Protein AF-A0A7W6TES2-F1 (afdb_monomer_lite)

Radius of gyration: 16.76 Å; chains: 1; bounding box: 42×28×42 Å

Sequence (102 aa):
MPHTSHDLQAIFDHGWRDAEDGKGLSANPYLRDESNYRLSAWVEGYREFADGMSAAYRDQLVDEGKQAGTLLLDNRACPYILDQSSLRYDAWLSGYQSPGAQ

Structure (mmCIF, N/CA/C/O backbone):
data_AF-A0A7W6TES2-F1
#
_entry.id   AF-A0A7W6TES2-F1
#
loop_
_atom_site.group_PDB
_atom_site.id
_atom_site.type_symbol
_atom_site.label_atom_id
_atom_site.label_alt_id
_atom_site.label_comp_id
_atom_site.label_asym_id
_atom_site.label_entity_id
_atom_site.label_seq_id
_atom_site.pdbx_PDB_ins_code
_atom_site.Cartn_x
_atom_site.Cartn_y
_atom_site.Cartn_z
_atom_site.occupancy
_atom_site.B_iso_or_equiv
_atom_site.auth_seq_id
_atom_site.auth_comp_id
_atom_site.auth_asym_id
_atom_site.auth_atom_id
_atom_site.pdbx_PDB_model_num
ATOM 1 N N . MET A 1 1 ? 25.176 -4.434 -23.324 1.00 46.06 1 MET A N 1
ATOM 2 C CA . MET A 1 1 ? 24.388 -3.567 -24.228 1.00 46.06 1 MET A CA 1
ATOM 3 C C . MET A 1 1 ? 23.971 -2.336 -23.433 1.00 46.06 1 MET A C 1
ATOM 5 O O . MET A 1 1 ? 23.628 -2.522 -22.273 1.00 46.06 1 MET A O 1
ATOM 9 N N . PRO A 1 2 ? 24.071 -1.108 -23.964 1.00 49.31 2 PRO A N 1
ATOM 10 C CA . PRO A 1 2 ? 23.668 0.082 -23.221 1.00 49.31 2 PRO A CA 1
ATOM 11 C C . PRO A 1 2 ? 22.137 0.122 -23.127 1.00 49.31 2 PRO A C 1
ATOM 13 O O . PRO A 1 2 ? 21.458 0.188 -24.149 1.00 49.31 2 PRO A O 1
ATOM 16 N N . HIS A 1 3 ? 21.593 0.045 -21.913 1.00 53.47 3 HIS A N 1
ATOM 17 C CA . HIS A 1 3 ? 20.177 0.307 -21.673 1.00 53.47 3 HIS A CA 1
ATOM 18 C C . HIS A 1 3 ? 19.942 1.807 -21.876 1.00 53.47 3 HIS A C 1
ATOM 20 O O . HIS A 1 3 ? 20.479 2.634 -21.143 1.00 53.47 3 HIS A O 1
ATOM 26 N N . THR A 1 4 ? 19.213 2.174 -22.926 1.00 59.47 4 THR A N 1
ATOM 27 C CA . THR A 1 4 ? 18.841 3.565 -23.206 1.00 59.47 4 THR A CA 1
ATOM 28 C C . THR A 1 4 ? 17.903 4.074 -22.115 1.00 59.47 4 THR A C 1
ATOM 30 O O . THR A 1 4 ? 16.945 3.379 -21.790 1.00 59.47 4 THR A O 1
ATOM 33 N N . SER A 1 5 ? 18.120 5.285 -21.587 1.00 59.72 5 SER A N 1
ATOM 34 C CA . SER A 1 5 ? 17.326 5.888 -20.494 1.00 59.72 5 SER A CA 1
ATOM 35 C C . SER A 1 5 ? 15.804 5.860 -20.710 1.00 59.72 5 SER A C 1
ATOM 37 O O . SER A 1 5 ? 15.045 5.864 -19.748 1.00 59.72 5 SER A O 1
ATOM 39 N N . HIS A 1 6 ? 15.355 5.771 -21.963 1.00 61.50 6 HIS A N 1
ATOM 40 C CA . HIS A 1 6 ? 13.947 5.631 -22.337 1.00 61.50 6 HIS A CA 1
ATOM 41 C C . HIS A 1 6 ? 13.312 4.291 -21.895 1.00 61.50 6 HIS A C 1
ATOM 43 O O . HIS A 1 6 ? 12.121 4.248 -21.615 1.00 61.50 6 HIS A O 1
ATOM 49 N N . ASP A 1 7 ? 14.100 3.210 -21.796 1.00 82.12 7 ASP A N 1
ATOM 50 C CA . ASP A 1 7 ? 13.652 1.885 -21.317 1.00 82.12 7 ASP A CA 1
ATOM 51 C C . ASP A 1 7 ? 13.400 1.918 -19.800 1.00 82.12 7 ASP A C 1
ATOM 53 O O . ASP A 1 7 ? 12.419 1.372 -19.309 1.00 82.12 7 ASP A O 1
ATOM 57 N N . LEU A 1 8 ? 14.242 2.636 -19.047 1.00 85.38 8 LEU A N 1
ATOM 58 C CA . LEU A 1 8 ? 14.112 2.738 -17.590 1.00 85.38 8 LEU A CA 1
ATOM 59 C C . LEU A 1 8 ? 12.927 3.612 -17.162 1.00 85.38 8 LEU A C 1
ATOM 61 O O . LEU A 1 8 ? 12.261 3.265 -16.194 1.00 85.38 8 LEU A O 1
ATOM 65 N N . GLN A 1 9 ? 12.615 4.682 -17.901 1.00 85.06 9 GLN A N 1
ATOM 66 C CA . GLN A 1 9 ? 11.431 5.502 -17.614 1.00 85.06 9 GLN A CA 1
ATOM 67 C C . GLN A 1 9 ? 10.129 4.709 -17.799 1.00 85.06 9 GLN A C 1
ATOM 69 O O . GLN A 1 9 ? 9.249 4.762 -16.950 1.00 85.06 9 GLN A O 1
ATOM 74 N N . ALA A 1 10 ? 10.014 3.907 -18.861 1.00 90.06 10 ALA A N 1
ATOM 75 C C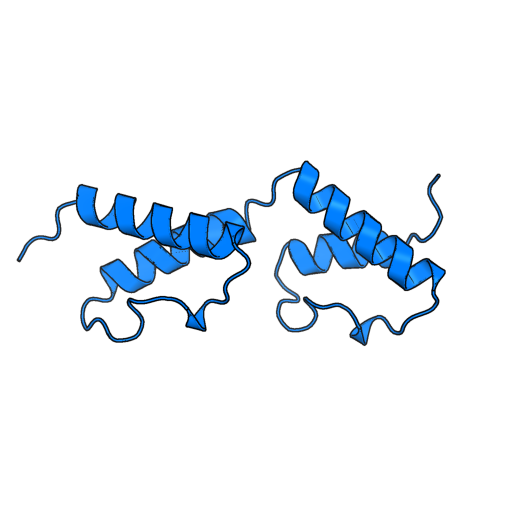A . ALA A 1 10 ? 8.830 3.068 -19.059 1.00 90.06 10 ALA A CA 1
ATOM 76 C C . ALA A 1 10 ? 8.671 2.012 -17.947 1.00 90.06 10 ALA A C 1
ATOM 78 O O . ALA A 1 10 ? 7.558 1.665 -17.552 1.00 90.06 10 ALA A O 1
ATOM 79 N N . ILE A 1 11 ? 9.792 1.501 -17.433 1.00 92.25 11 ILE A N 1
ATOM 80 C CA . ILE A 1 11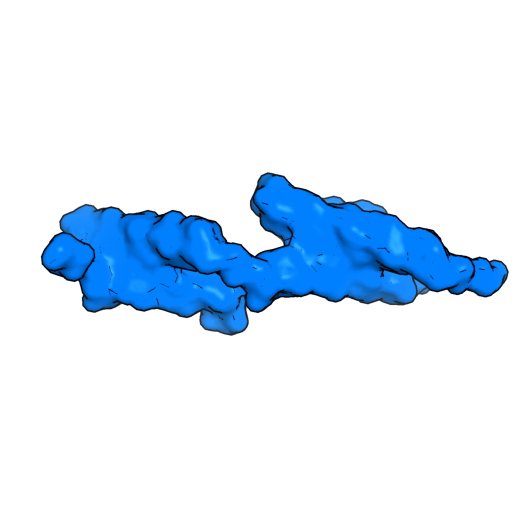 ? 9.825 0.542 -16.327 1.00 92.25 11 ILE A CA 1
ATOM 81 C C . ILE A 1 11 ? 9.436 1.206 -15.000 1.00 92.25 11 ILE A C 1
ATOM 83 O O . ILE A 1 11 ? 8.710 0.603 -14.210 1.00 92.25 11 ILE A O 1
ATOM 87 N N . PHE A 1 12 ? 9.868 2.446 -14.785 1.00 90.25 12 PHE A N 1
ATOM 88 C CA . PHE A 1 12 ? 9.437 3.279 -13.670 1.00 90.25 12 PHE A CA 1
ATOM 89 C C . PHE A 1 12 ? 7.921 3.505 -13.693 1.00 90.25 12 PHE A C 1
ATOM 91 O O . PHE A 1 12 ? 7.237 3.169 -12.728 1.00 90.25 12 PHE A O 1
ATOM 98 N N . ASP A 1 13 ? 7.380 3.968 -14.824 1.00 87.62 13 ASP A N 1
ATOM 99 C CA . ASP A 1 13 ? 5.944 4.229 -14.983 1.00 87.62 13 ASP A CA 1
ATOM 100 C C . ASP A 1 13 ? 5.109 2.952 -14.773 1.00 87.62 13 ASP A C 1
ATOM 102 O O . ASP A 1 13 ? 3.979 3.002 -14.287 1.00 87.62 13 ASP A O 1
ATOM 106 N N . HIS A 1 14 ? 5.660 1.786 -15.126 1.00 92.25 14 HIS A N 1
ATOM 107 C CA . HIS A 1 14 ? 5.033 0.495 -14.855 1.00 92.25 14 HIS A CA 1
ATOM 108 C C . HIS A 1 14 ? 4.957 0.206 -13.352 1.00 92.25 14 HIS A C 1
ATOM 110 O O . HIS A 1 14 ? 3.897 -0.182 -12.870 1.00 92.25 14 HIS A O 1
ATOM 116 N N . GLY A 1 15 ? 6.042 0.438 -12.609 1.00 90.50 15 GLY A N 1
ATOM 117 C CA . GLY A 1 15 ? 6.044 0.289 -11.153 1.00 90.50 15 GLY A CA 1
ATOM 118 C C . GLY A 1 15 ? 5.050 1.218 -10.474 1.00 90.50 15 GLY A C 1
ATOM 119 O O . GLY A 1 15 ? 4.304 0.786 -9.598 1.00 90.50 15 GLY A O 1
ATOM 120 N N . TRP A 1 16 ? 4.982 2.464 -10.941 1.00 87.56 16 TRP A N 1
ATOM 121 C CA . TRP A 1 16 ? 4.021 3.456 -10.469 1.00 87.56 16 TRP A CA 1
ATOM 122 C C . TRP A 1 16 ? 2.571 2.991 -10.670 1.00 87.56 16 TRP A C 1
ATOM 124 O O . TRP A 1 16 ? 1.787 2.995 -9.725 1.00 87.56 16 TRP A O 1
ATOM 134 N N . ARG A 1 17 ? 2.224 2.499 -11.869 1.00 87.00 17 ARG A N 1
ATOM 135 C CA . ARG A 1 17 ? 0.876 1.970 -12.165 1.00 87.00 17 ARG A CA 1
ATOM 136 C C . ARG A 1 17 ? 0.553 0.703 -11.386 1.00 87.00 17 ARG A C 1
ATOM 138 O O . ARG A 1 17 ? -0.575 0.521 -10.957 1.00 87.00 17 ARG A O 1
ATOM 145 N N . ASP A 1 18 ? 1.529 -0.175 -11.186 1.00 88.88 18 ASP A N 1
ATOM 146 C CA . ASP A 1 18 ? 1.322 -1.383 -10.390 1.00 88.88 18 ASP A CA 1
ATOM 147 C C . ASP A 1 18 ? 1.044 -1.043 -8.920 1.00 88.88 18 ASP A C 1
ATOM 149 O O . ASP A 1 18 ? 0.217 -1.699 -8.286 1.00 88.88 18 ASP A O 1
ATOM 153 N N . ALA A 1 19 ? 1.693 -0.005 -8.387 1.00 81.00 19 ALA A N 1
ATOM 154 C CA . ALA A 1 19 ? 1.382 0.529 -7.067 1.00 81.00 19 ALA A CA 1
ATOM 155 C C . ALA A 1 19 ? -0.005 1.197 -7.022 1.00 81.00 19 ALA A C 1
ATOM 157 O O . ALA A 1 19 ? -0.727 1.002 -6.042 1.00 81.00 19 ALA A O 1
ATOM 158 N N . GLU A 1 20 ? -0.391 1.927 -8.075 1.00 80.50 20 GLU A N 1
ATOM 159 C CA . GLU A 1 20 ? -1.732 2.511 -8.249 1.00 80.50 20 GLU A CA 1
ATOM 160 C C . GLU A 1 20 ? -2.832 1.441 -8.281 1.00 80.50 20 GLU A C 1
ATOM 162 O O . GLU A 1 20 ? -3.835 1.560 -7.578 1.00 80.50 20 GLU A O 1
ATOM 167 N N . ASP A 1 21 ? -2.595 0.337 -8.990 1.00 79.31 21 ASP A N 1
ATOM 168 C CA . ASP A 1 21 ? -3.467 -0.841 -9.049 1.00 79.31 21 ASP A CA 1
ATOM 169 C C . ASP A 1 21 ? -3.483 -1.654 -7.732 1.00 79.31 21 ASP A C 1
ATOM 171 O O . ASP A 1 21 ? -4.160 -2.683 -7.635 1.00 79.31 21 ASP A O 1
ATOM 175 N N . GLY A 1 22 ? -2.712 -1.246 -6.717 1.00 70.12 22 GLY A N 1
ATOM 176 C CA . GLY A 1 22 ? -2.628 -1.917 -5.419 1.00 70.12 22 GLY A CA 1
ATOM 177 C C . GLY A 1 22 ? -1.868 -3.248 -5.437 1.00 70.12 22 GLY A C 1
ATOM 178 O O . GLY A 1 22 ? -2.010 -4.053 -4.511 1.00 70.12 22 GLY A O 1
ATOM 179 N N . LYS A 1 23 ? -1.061 -3.517 -6.471 1.00 80.75 23 LYS A N 1
ATOM 180 C CA . LYS A 1 23 ? -0.204 -4.711 -6.521 1.00 80.75 23 LYS A CA 1
ATOM 181 C C . LYS A 1 23 ? 0.907 -4.592 -5.479 1.00 80.75 23 LYS A C 1
ATOM 183 O O . LYS A 1 23 ? 1.276 -3.501 -5.073 1.00 80.75 23 LYS A O 1
ATOM 188 N N . GLY A 1 24 ? 1.442 -5.727 -5.029 1.00 75.81 24 GLY A N 1
ATOM 189 C CA . GLY A 1 24 ? 2.584 -5.762 -4.108 1.00 75.81 24 GLY A CA 1
ATOM 190 C C . GLY A 1 24 ? 3.930 -5.761 -4.838 1.00 75.81 24 GLY A C 1
ATOM 191 O O . GLY A 1 24 ? 4.003 -6.118 -6.011 1.00 75.81 24 GLY A O 1
ATOM 192 N N . LEU A 1 25 ? 5.029 -5.490 -4.122 1.00 80.62 25 LEU A N 1
ATOM 193 C CA . LEU A 1 25 ? 6.402 -5.583 -4.662 1.00 80.62 25 LEU A CA 1
ATOM 194 C C . LEU A 1 25 ? 6.734 -6.961 -5.276 1.00 80.62 25 LEU A C 1
ATOM 196 O O . LEU A 1 25 ? 7.598 -7.058 -6.143 1.00 80.62 25 LEU A O 1
ATOM 200 N N . SER A 1 26 ? 6.054 -8.031 -4.850 1.00 84.69 26 SER A N 1
ATOM 201 C CA . SER A 1 26 ? 6.193 -9.381 -5.417 1.00 84.69 26 SER A CA 1
ATOM 202 C C . SER A 1 26 ? 5.642 -9.516 -6.840 1.00 84.69 26 S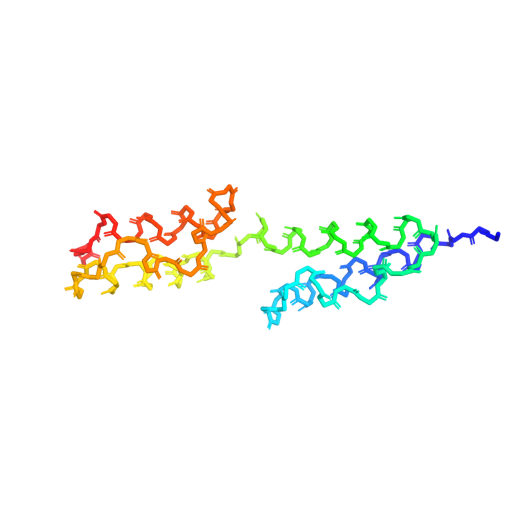ER A C 1
ATOM 204 O O . SER A 1 26 ? 5.988 -10.472 -7.531 1.00 84.69 26 SER A O 1
ATOM 206 N N . ALA A 1 27 ? 4.801 -8.576 -7.281 1.00 86.50 27 ALA A N 1
ATOM 207 C CA . ALA A 1 27 ? 4.289 -8.508 -8.645 1.00 86.50 27 ALA A CA 1
ATOM 208 C C . ALA A 1 27 ? 5.304 -7.911 -9.628 1.00 86.50 27 ALA A C 1
ATOM 210 O O . ALA A 1 27 ? 5.056 -7.939 -10.831 1.00 86.50 27 ALA A O 1
ATOM 211 N N . ASN A 1 28 ? 6.443 -7.409 -9.134 1.00 87.62 28 ASN A N 1
ATOM 212 C CA . ASN A 1 28 ? 7.497 -6.856 -9.969 1.00 87.62 28 ASN A CA 1
ATOM 213 C C . ASN A 1 28 ? 7.973 -7.911 -10.993 1.00 87.62 28 ASN A C 1
ATOM 215 O O . ASN A 1 28 ? 8.568 -8.928 -10.613 1.00 87.62 28 ASN A O 1
ATOM 219 N N . PRO A 1 29 ? 7.761 -7.686 -12.301 1.00 88.00 29 PRO A N 1
ATOM 220 C CA . PRO A 1 29 ? 8.117 -8.663 -13.326 1.00 88.00 29 PRO A CA 1
ATOM 221 C C . PRO A 1 29 ? 9.637 -8.785 -13.522 1.00 88.00 29 PRO A C 1
ATOM 223 O O . PRO A 1 29 ? 10.106 -9.741 -14.139 1.00 88.00 29 PRO A O 1
ATOM 226 N N . TYR A 1 30 ? 10.415 -7.853 -12.969 1.00 88.00 30 TYR A N 1
ATOM 227 C CA . TYR A 1 30 ? 11.869 -7.774 -13.091 1.00 88.00 30 TYR A CA 1
ATOM 228 C C . TYR A 1 30 ? 12.614 -8.419 -11.910 1.00 88.00 30 TYR A C 1
ATOM 230 O O . TYR A 1 30 ? 13.835 -8.334 -11.850 1.00 88.00 30 TYR A O 1
ATOM 238 N N . LEU A 1 31 ? 11.926 -9.115 -10.990 1.00 83.94 31 LEU A N 1
ATOM 239 C CA . LEU A 1 31 ? 12.550 -9.789 -9.830 1.00 83.94 31 LEU A CA 1
ATOM 240 C C . LEU A 1 31 ? 13.617 -10.829 -10.193 1.00 83.94 31 LEU A C 1
ATOM 242 O O . LEU A 1 31 ? 14.466 -11.154 -9.368 1.00 83.94 31 LEU A O 1
ATOM 246 N N . ARG A 1 32 ? 13.537 -11.394 -11.400 1.00 81.75 32 ARG A N 1
ATOM 247 C CA . ARG A 1 32 ? 14.478 -12.401 -11.911 1.00 81.75 32 ARG A CA 1
ATOM 248 C C . ARG A 1 32 ? 15.399 -11.856 -12.998 1.00 81.75 32 ARG A C 1
ATOM 250 O O . ARG A 1 32 ? 16.122 -12.639 -13.607 1.00 81.75 32 ARG A O 1
ATOM 257 N N . ASP A 1 33 ? 15.327 -10.559 -13.283 1.00 79.31 33 ASP A N 1
ATOM 258 C CA . ASP A 1 33 ? 16.208 -9.941 -14.264 1.00 79.31 33 ASP A CA 1
ATOM 259 C C . ASP A 1 33 ? 17.617 -9.853 -13.655 1.00 79.31 33 ASP A C 1
ATOM 261 O O . ASP A 1 33 ? 17.792 -9.377 -12.534 1.00 79.31 33 ASP A O 1
ATOM 265 N N . GLU A 1 34 ? 18.631 -10.341 -14.373 1.00 67.81 34 GLU A N 1
ATOM 266 C CA . GLU A 1 34 ? 20.032 -10.266 -13.927 1.00 67.81 34 GLU A CA 1
ATOM 267 C C . GLU A 1 34 ? 20.530 -8.808 -13.905 1.00 67.81 34 GLU A C 1
ATOM 269 O O . GLU A 1 34 ? 21.531 -8.481 -13.262 1.00 67.81 34 GLU A O 1
ATOM 274 N N . SER A 1 35 ? 19.818 -7.913 -14.601 1.00 69.62 35 SER A N 1
ATOM 275 C CA . SER A 1 35 ? 20.091 -6.482 -14.631 1.00 69.62 35 SER A CA 1
ATOM 276 C C . SER A 1 35 ? 19.377 -5.748 -13.492 1.00 69.62 35 SER A C 1
ATOM 278 O O . SER A 1 35 ? 18.197 -5.399 -13.580 1.00 69.62 35 SER A O 1
ATOM 280 N N . ASN A 1 36 ? 20.138 -5.414 -12.445 1.00 77.94 36 ASN A N 1
ATOM 281 C CA . ASN A 1 36 ? 19.645 -4.662 -11.283 1.00 77.94 36 ASN A CA 1
ATOM 282 C C . ASN A 1 36 ? 19.011 -3.305 -11.641 1.00 77.94 36 ASN A C 1
ATOM 284 O O . ASN A 1 36 ? 18.200 -2.792 -10.879 1.00 77.94 36 ASN A O 1
ATOM 288 N N . TYR A 1 37 ? 19.343 -2.714 -12.792 1.00 84.06 37 TYR A N 1
ATOM 289 C CA . TYR A 1 37 ? 18.840 -1.392 -13.181 1.00 84.06 37 TYR A CA 1
ATOM 290 C C . TYR A 1 37 ? 17.328 -1.370 -13.433 1.00 84.06 37 TYR A C 1
ATOM 292 O O . TYR A 1 37 ? 16.666 -0.396 -13.087 1.00 84.06 37 TYR A O 1
ATOM 300 N N . ARG A 1 38 ? 16.771 -2.444 -14.004 1.00 87.19 38 ARG A N 1
ATOM 301 C CA . ARG A 1 38 ? 15.334 -2.538 -14.309 1.00 87.19 38 ARG A CA 1
ATOM 302 C C . ARG A 1 38 ? 14.511 -2.799 -13.059 1.00 87.19 38 ARG A C 1
ATOM 304 O O . ARG A 1 38 ? 13.494 -2.150 -12.838 1.00 87.19 38 ARG A O 1
ATOM 311 N N . LEU A 1 39 ? 15.007 -3.701 -12.214 1.00 89.31 39 LEU A N 1
ATOM 312 C CA . LEU A 1 39 ? 14.437 -3.949 -10.898 1.00 89.31 39 LEU A CA 1
ATOM 313 C C . LEU A 1 39 ? 14.389 -2.657 -10.080 1.00 89.31 39 LEU A C 1
ATOM 315 O O . LEU A 1 39 ? 13.330 -2.319 -9.558 1.00 89.31 39 LEU A O 1
ATOM 319 N N . SER A 1 40 ? 15.499 -1.916 -10.024 1.00 87.56 40 SER A N 1
ATOM 320 C CA . SER A 1 40 ? 15.563 -0.644 -9.303 1.00 87.56 40 SER A CA 1
ATOM 321 C C . SER A 1 40 ? 14.599 0.394 -9.870 1.00 87.56 40 SER A C 1
ATOM 323 O O . SER A 1 40 ? 13.853 0.974 -9.093 1.00 87.56 40 SER A O 1
ATOM 325 N N . ALA A 1 41 ? 14.546 0.584 -11.193 1.00 89.31 41 ALA A N 1
ATOM 326 C CA . ALA A 1 41 ? 13.650 1.565 -11.810 1.00 89.31 41 ALA A CA 1
ATOM 327 C C . ALA A 1 41 ? 12.166 1.280 -11.516 1.00 89.31 41 ALA A C 1
ATOM 329 O O . ALA A 1 41 ? 11.427 2.193 -11.159 1.00 89.31 41 ALA A O 1
ATOM 330 N N . TRP A 1 42 ? 11.733 0.015 -11.594 1.00 91.38 42 TRP A N 1
ATOM 331 C CA . TRP A 1 42 ? 10.351 -0.353 -11.263 1.00 91.38 42 TRP A CA 1
ATOM 332 C C . TRP A 1 42 ? 10.063 -0.129 -9.776 1.00 91.38 42 TRP A C 1
ATOM 334 O O . TRP A 1 42 ? 9.024 0.418 -9.424 1.00 91.38 42 TRP A O 1
ATOM 344 N N . VAL A 1 43 ? 10.989 -0.519 -8.890 1.00 87.94 43 VAL A N 1
ATOM 345 C CA 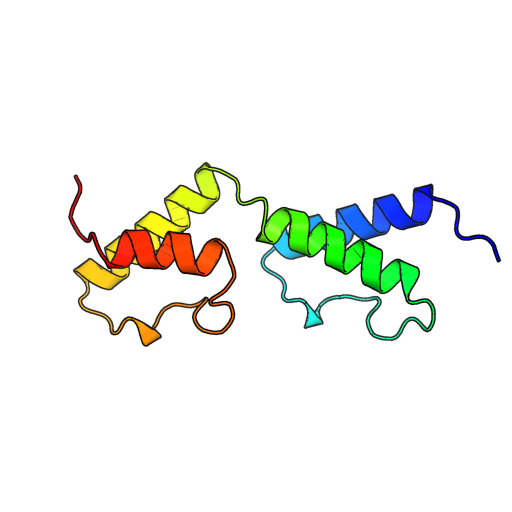. VAL A 1 43 ? 10.827 -0.321 -7.439 1.00 87.94 43 VAL A CA 1
ATOM 346 C C . VAL A 1 43 ? 10.786 1.163 -7.087 1.00 87.94 43 VAL A C 1
ATOM 348 O O . VAL A 1 43 ? 10.040 1.541 -6.189 1.00 87.94 43 VAL A O 1
ATOM 351 N N . GLU A 1 44 ? 11.555 1.998 -7.783 1.00 86.00 44 GLU A N 1
ATOM 352 C CA . GLU A 1 44 ? 11.562 3.447 -7.594 1.00 86.00 44 GLU A CA 1
ATOM 353 C C . GLU A 1 44 ? 10.213 4.062 -7.974 1.00 86.00 44 GLU A C 1
ATOM 355 O O . GLU A 1 44 ? 9.637 4.755 -7.147 1.00 86.00 44 GLU A O 1
ATOM 360 N N . GLY A 1 45 ? 9.646 3.725 -9.138 1.00 85.06 45 GLY A N 1
ATOM 361 C CA . GLY A 1 45 ? 8.320 4.220 -9.535 1.00 85.06 45 GLY A CA 1
ATOM 362 C C . GLY A 1 45 ? 7.188 3.692 -8.656 1.00 85.06 45 GLY A C 1
ATOM 363 O O . GLY A 1 45 ? 6.292 4.440 -8.267 1.00 85.06 45 GLY A O 1
ATOM 364 N N . TYR A 1 46 ? 7.268 2.420 -8.258 1.00 86.19 46 TYR A N 1
ATOM 365 C CA . TYR A 1 46 ? 6.338 1.824 -7.300 1.00 86.19 46 TYR A CA 1
ATOM 366 C C . TYR A 1 46 ? 6.361 2.564 -5.959 1.00 86.19 46 TYR A C 1
ATOM 368 O O . TYR A 1 46 ? 5.314 2.871 -5.390 1.00 86.19 46 TYR A O 1
ATOM 376 N N . ARG A 1 47 ? 7.562 2.863 -5.452 1.00 81.81 47 ARG A N 1
ATOM 377 C CA . ARG A 1 47 ? 7.743 3.646 -4.229 1.00 81.81 47 ARG A CA 1
ATOM 378 C C . ARG A 1 47 ? 7.330 5.089 -4.420 1.00 81.81 47 ARG A C 1
ATOM 380 O O . ARG A 1 47 ? 6.722 5.628 -3.520 1.00 81.81 47 ARG A O 1
ATOM 387 N N . GLU A 1 48 ? 7.570 5.703 -5.571 1.00 81.25 48 GLU A N 1
ATOM 388 C CA . GLU A 1 48 ? 7.137 7.077 -5.805 1.00 81.25 48 GLU A CA 1
ATOM 389 C C . GLU A 1 48 ? 5.615 7.213 -5.737 1.00 81.25 48 GLU A C 1
ATOM 391 O O . GLU A 1 48 ? 5.138 8.185 -5.178 1.00 81.25 48 GLU A O 1
ATOM 396 N N . PHE A 1 49 ? 4.825 6.246 -6.210 1.00 75.38 49 PHE A N 1
ATOM 397 C CA . PHE A 1 49 ? 3.381 6.269 -5.948 1.00 75.38 49 PHE A CA 1
ATOM 398 C C . PHE A 1 49 ? 3.049 5.920 -4.490 1.00 75.38 49 PHE A C 1
ATOM 400 O O . PHE A 1 49 ? 2.253 6.600 -3.843 1.00 75.38 49 PHE A O 1
ATOM 407 N N . ALA A 1 50 ? 3.652 4.850 -3.960 1.00 66.62 50 ALA A N 1
ATOM 408 C CA . ALA A 1 50 ? 3.358 4.362 -2.612 1.00 66.62 50 ALA A CA 1
ATOM 409 C C . ALA A 1 50 ? 3.738 5.372 -1.508 1.00 66.62 50 ALA A C 1
ATOM 411 O O . ALA A 1 50 ? 3.049 5.454 -0.488 1.00 66.62 50 ALA A O 1
ATOM 412 N N . ASP A 1 51 ? 4.789 6.155 -1.746 1.00 68.44 51 ASP A N 1
ATOM 413 C CA . ASP A 1 51 ? 5.346 7.200 -0.888 1.00 68.44 51 ASP A CA 1
ATOM 414 C C . ASP A 1 51 ? 4.951 8.617 -1.378 1.00 68.44 51 ASP A C 1
ATOM 416 O O . ASP A 1 51 ? 5.040 9.592 -0.641 1.00 68.44 51 ASP A O 1
ATOM 420 N N . GLY A 1 52 ? 4.462 8.772 -2.608 1.00 61.25 52 GLY A N 1
ATOM 421 C CA . GLY A 1 52 ? 3.914 10.014 -3.178 1.00 61.25 52 GLY A CA 1
ATOM 422 C C . GLY A 1 52 ? 2.393 10.027 -3.128 1.00 61.25 52 GLY A C 1
ATOM 423 O O . GLY A 1 52 ? 1.716 10.352 -4.103 1.00 61.25 52 GLY A O 1
ATOM 424 N N . MET A 1 53 ? 1.856 9.638 -1.975 1.00 70.38 53 MET A N 1
ATOM 425 C CA . MET A 1 53 ? 0.428 9.53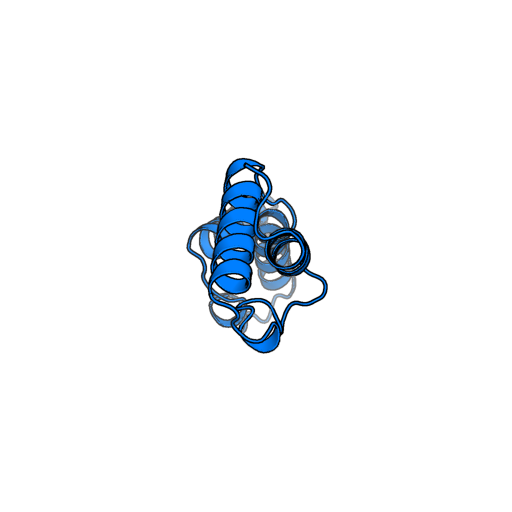7 -1.715 1.00 70.38 53 MET A CA 1
ATOM 426 C C . MET A 1 53 ? -0.313 10.820 -2.121 1.00 70.38 53 MET A C 1
ATOM 428 O O . MET A 1 53 ? -0.082 11.896 -1.561 1.00 70.38 53 MET A O 1
ATOM 432 N N . SER A 1 54 ? -1.245 10.705 -3.071 1.00 70.12 54 SER A N 1
ATOM 433 C CA . SER A 1 54 ? -2.129 11.815 -3.433 1.00 70.12 54 SER A CA 1
ATOM 434 C C . SER A 1 54 ? -3.004 12.218 -2.240 1.00 70.12 54 SER A C 1
ATOM 436 O O . SER A 1 54 ? -3.368 11.379 -1.415 1.00 70.12 54 SER A O 1
ATOM 438 N N . ALA A 1 55 ? -3.380 13.498 -2.143 1.00 75.00 55 ALA A N 1
ATOM 439 C CA . ALA A 1 55 ? -4.224 13.981 -1.044 1.00 75.00 55 ALA A CA 1
ATOM 440 C C . ALA A 1 55 ? -5.557 13.214 -0.951 1.00 75.00 55 ALA A C 1
ATOM 442 O O . ALA A 1 55 ? -5.961 12.828 0.137 1.00 75.00 55 ALA A O 1
ATOM 443 N N . ALA A 1 56 ? -6.180 12.903 -2.092 1.00 76.75 56 ALA A N 1
ATOM 444 C CA . ALA A 1 56 ? -7.430 12.146 -2.130 1.00 76.75 56 ALA A CA 1
ATOM 445 C C . ALA A 1 56 ? -7.265 10.714 -1.595 1.00 76.75 56 ALA A C 1
ATOM 447 O O . ALA A 1 56 ? -8.107 10.231 -0.842 1.00 76.75 56 ALA A O 1
ATOM 448 N N . TYR A 1 57 ? -6.165 10.043 -1.950 1.00 79.50 57 TYR A N 1
ATOM 449 C CA . TYR A 1 57 ? -5.885 8.705 -1.437 1.00 79.50 57 TYR A CA 1
ATOM 450 C C . TYR A 1 57 ? -5.529 8.739 0.053 1.00 79.50 57 TYR A C 1
ATOM 452 O O . TYR A 1 57 ? -5.979 7.891 0.817 1.00 79.50 57 TYR A O 1
ATOM 460 N N . ARG A 1 58 ? -4.803 9.771 0.499 1.00 85.00 58 ARG A N 1
ATOM 461 C CA . ARG A 1 58 ? -4.552 10.010 1.924 1.00 85.00 58 ARG A CA 1
ATOM 462 C C . ARG A 1 58 ? -5.845 10.157 2.716 1.00 85.00 58 ARG A C 1
ATOM 464 O O . ARG A 1 58 ? -5.976 9.533 3.765 1.00 85.00 58 ARG A O 1
ATOM 471 N N . ASP A 1 59 ? -6.777 10.962 2.216 1.00 87.50 59 ASP A N 1
ATOM 472 C CA . ASP A 1 59 ? -8.061 11.207 2.870 1.00 87.50 59 ASP A CA 1
ATOM 473 C C . ASP A 1 59 ? -8.890 9.919 2.961 1.00 87.50 59 ASP A C 1
ATOM 475 O O . ASP A 1 59 ? -9.460 9.633 4.014 1.00 87.50 59 ASP A O 1
ATOM 479 N N . GLN A 1 60 ? -8.870 9.082 1.917 1.00 88.50 60 GLN A N 1
ATOM 480 C CA . GLN A 1 60 ? -9.501 7.762 1.950 1.00 88.50 60 GLN A CA 1
ATOM 481 C C . GLN A 1 60 ? -8.920 6.878 3.066 1.00 88.50 60 GLN A C 1
ATOM 483 O O . GLN A 1 60 ? -9.674 6.303 3.848 1.00 88.50 60 GLN A O 1
ATOM 488 N N . LEU A 1 61 ? -7.591 6.789 3.180 1.00 90.06 61 LEU A N 1
ATOM 489 C CA . LEU A 1 61 ? -6.943 5.979 4.219 1.00 90.06 61 LEU A CA 1
ATOM 490 C C . LEU A 1 61 ? -7.258 6.492 5.627 1.00 90.06 61 LEU A C 1
ATOM 492 O O . LEU A 1 61 ? -7.473 5.703 6.548 1.00 90.06 61 LEU A O 1
ATOM 496 N N . VAL A 1 62 ? -7.320 7.815 5.791 1.00 92.19 62 VAL A N 1
ATOM 497 C CA . VAL A 1 62 ? -7.763 8.451 7.035 1.00 92.19 62 VAL A CA 1
ATOM 498 C C . VAL A 1 62 ? -9.207 8.049 7.358 1.00 92.19 62 VAL A C 1
ATOM 500 O O . VAL A 1 62 ? -9.494 7.691 8.500 1.00 92.19 62 VAL A O 1
ATOM 503 N N . ASP A 1 63 ? -10.120 8.064 6.390 1.00 92.88 63 ASP A N 1
ATOM 504 C CA . ASP A 1 63 ? -11.518 7.682 6.615 1.00 92.88 63 ASP A CA 1
ATOM 505 C C . ASP A 1 63 ? -11.683 6.189 6.936 1.00 92.88 63 ASP A C 1
ATOM 507 O O . ASP A 1 63 ? -12.434 5.837 7.851 1.00 92.88 63 ASP A O 1
ATOM 511 N N . GLU A 1 64 ? -10.919 5.313 6.282 1.00 92.50 64 GLU A N 1
ATOM 512 C CA . GLU A 1 64 ? -10.852 3.886 6.620 1.00 92.50 64 GLU A CA 1
ATOM 513 C C . GLU A 1 64 ? -10.376 3.670 8.065 1.00 92.50 64 GLU A C 1
ATOM 515 O O . GLU A 1 64 ? -10.967 2.888 8.818 1.00 92.50 64 GLU A O 1
ATOM 520 N N . GLY A 1 65 ? -9.342 4.407 8.482 1.00 94.06 65 GLY A N 1
ATOM 521 C CA . GLY A 1 65 ? -8.857 4.416 9.858 1.00 94.06 65 GLY A CA 1
ATOM 522 C C . GLY A 1 65 ? -9.938 4.856 10.844 1.00 94.06 65 GLY A C 1
ATOM 523 O O . GLY A 1 65 ? -10.208 4.146 11.817 1.00 94.06 65 GLY A O 1
ATOM 524 N N . LYS A 1 66 ? -10.609 5.989 10.579 1.00 94.56 66 LYS A N 1
ATOM 525 C CA . LYS A 1 66 ? -11.715 6.489 11.417 1.00 94.56 66 LYS A CA 1
ATOM 526 C C . LYS A 1 66 ? -12.801 5.433 11.574 1.00 94.56 66 LYS A C 1
ATOM 528 O O . LYS A 1 66 ? -13.243 5.187 12.692 1.00 94.56 66 LYS A O 1
ATOM 533 N N . GLN A 1 67 ? -13.204 4.789 10.478 1.00 93.31 67 GLN A N 1
ATOM 534 C CA . GLN A 1 67 ? -14.238 3.761 10.498 1.00 93.31 67 GLN A CA 1
ATOM 535 C C . GLN A 1 67 ? -13.826 2.567 11.365 1.00 93.31 67 GLN A C 1
ATOM 537 O O . GLN A 1 67 ? -14.625 2.102 12.179 1.00 93.31 67 GLN A O 1
ATOM 542 N N . ALA A 1 68 ? -12.579 2.103 11.256 1.00 92.50 68 ALA A N 1
ATOM 543 C CA . ALA A 1 68 ? -12.061 1.039 12.112 1.00 92.50 68 ALA A CA 1
ATOM 544 C C . ALA A 1 68 ? -12.064 1.432 13.602 1.00 92.50 68 ALA A C 1
ATOM 546 O O . ALA A 1 68 ? -12.4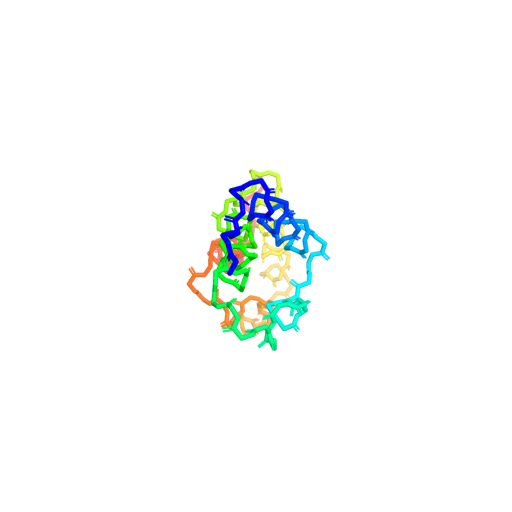64 0.624 14.444 1.00 92.50 68 ALA A O 1
ATOM 547 N N . GLY A 1 69 ? -11.696 2.678 13.923 1.00 92.06 69 GLY A N 1
ATOM 548 C CA . GLY A 1 69 ? -11.759 3.217 15.284 1.00 92.06 69 GLY A CA 1
ATOM 549 C C . GLY A 1 69 ? -13.193 3.337 15.816 1.00 92.06 69 GLY A C 1
ATOM 550 O O . GLY A 1 69 ? -13.468 2.931 16.943 1.00 92.06 69 GLY A O 1
ATOM 551 N N . THR A 1 70 ? -14.140 3.813 14.998 1.00 91.81 70 THR A N 1
ATOM 552 C CA . THR A 1 70 ? -15.575 3.875 15.338 1.00 91.81 70 THR A CA 1
ATOM 553 C C . THR A 1 70 ? -16.164 2.489 15.600 1.00 91.81 70 THR A C 1
ATOM 555 O O . THR A 1 70 ? -17.016 2.334 16.472 1.00 91.81 70 THR A O 1
ATOM 558 N N . LEU A 1 71 ? -15.697 1.475 14.871 1.00 91.94 71 LEU A N 1
ATOM 559 C CA . LEU A 1 71 ? -16.100 0.081 15.053 1.00 91.94 71 LEU A CA 1
ATOM 560 C C . LEU A 1 71 ? -15.365 -0.627 16.205 1.00 91.94 71 LEU A C 1
ATOM 562 O O . LEU A 1 71 ? -15.636 -1.803 16.446 1.00 91.94 71 LEU A O 1
ATOM 566 N N . LEU A 1 72 ? -14.469 0.065 16.921 1.00 89.56 72 LEU A N 1
ATOM 567 C CA . LEU A 1 72 ? -13.663 -0.479 18.022 1.00 89.56 72 LEU A CA 1
ATOM 568 C C . LEU A 1 72 ? -12.846 -1.722 17.618 1.00 89.56 72 LEU A C 1
ATOM 570 O O . LEU A 1 72 ? -12.649 -2.635 18.424 1.00 89.56 72 LEU A O 1
ATOM 574 N N . LEU A 1 73 ? -12.383 -1.775 16.365 1.00 90.38 73 LEU A N 1
ATOM 575 C CA . LEU A 1 73 ? -11.472 -2.825 15.907 1.00 90.38 73 LEU A CA 1
ATOM 576 C C . LEU A 1 73 ? -10.100 -2.652 16.562 1.00 90.38 73 LEU A C 1
ATOM 578 O O . LEU A 1 73 ? -9.707 -1.537 16.866 1.00 90.38 73 LEU A O 1
ATOM 582 N N . ASP A 1 74 ? -9.349 -3.736 16.758 1.00 89.06 74 ASP A N 1
ATOM 583 C CA . ASP A 1 74 ? -7.962 -3.653 17.237 1.00 89.06 74 ASP A CA 1
ATOM 584 C C . ASP A 1 74 ? -7.077 -2.960 16.182 1.00 89.06 74 ASP A C 1
ATOM 586 O O . ASP A 1 74 ? -7.226 -3.209 14.984 1.00 89.06 74 ASP A O 1
ATOM 590 N N . ASN A 1 75 ? -6.122 -2.119 16.591 1.00 82.00 75 ASN A N 1
ATOM 591 C CA . ASN A 1 75 ? -5.251 -1.398 15.654 1.00 82.00 75 ASN A CA 1
ATOM 592 C C . ASN A 1 75 ? -4.345 -2.331 14.827 1.00 82.00 75 ASN A C 1
ATOM 594 O O . ASN A 1 75 ? -3.855 -1.940 13.767 1.00 82.00 75 ASN A O 1
ATOM 598 N N . ARG A 1 76 ? -4.157 -3.583 15.262 1.00 86.62 76 ARG A N 1
ATOM 599 C CA . ARG A 1 76 ? -3.511 -4.650 14.482 1.00 86.62 76 ARG A CA 1
ATOM 600 C C . ARG A 1 76 ? -4.323 -5.080 13.262 1.00 86.62 76 ARG A C 1
ATOM 602 O O . ARG A 1 76 ? -3.786 -5.789 12.418 1.00 86.62 76 ARG A O 1
ATOM 609 N N . ALA A 1 77 ? -5.582 -4.657 13.150 1.00 85.00 77 ALA A N 1
ATOM 610 C CA . ALA A 1 77 ? -6.387 -4.820 11.945 1.00 85.00 77 ALA A CA 1
ATOM 611 C C . ALA A 1 77 ? -5.973 -3.859 10.813 1.00 85.00 77 ALA A C 1
ATOM 613 O O . ALA A 1 77 ? -6.509 -3.978 9.714 1.00 85.00 77 ALA A O 1
ATOM 614 N N . CYS A 1 78 ? -5.034 -2.930 11.054 1.00 87.56 78 CYS A N 1
ATOM 615 C CA . CYS A 1 78 ? -4.489 -2.059 10.016 1.00 87.56 78 CYS A CA 1
ATOM 616 C C . CYS A 1 78 ? -3.923 -2.894 8.847 1.00 87.56 78 CYS A C 1
ATOM 618 O O . CYS A 1 78 ? -2.971 -3.655 9.050 1.00 87.56 78 CYS A O 1
ATOM 620 N N . PRO A 1 79 ? -4.433 -2.731 7.611 1.00 82.62 79 PRO A N 1
ATOM 621 C CA . PRO A 1 79 ? -3.945 -3.476 6.445 1.00 82.62 79 PRO A CA 1
ATOM 622 C C . PRO A 1 79 ? -2.465 -3.210 6.137 1.00 82.62 79 PRO A C 1
ATOM 624 O O . PRO A 1 79 ? -1.785 -4.035 5.530 1.00 82.62 79 PRO A O 1
ATOM 627 N N . TYR A 1 80 ? -1.960 -2.063 6.591 1.00 84.19 80 TYR A N 1
ATOM 628 C CA . TYR A 1 80 ? -0.606 -1.574 6.350 1.00 84.19 80 TYR A CA 1
ATOM 629 C C . TYR A 1 80 ? 0.334 -1.825 7.542 1.00 84.19 80 TYR A C 1
ATOM 631 O O . TYR A 1 80 ? 1.432 -1.285 7.582 1.00 84.19 80 TYR A O 1
ATOM 639 N N . ILE A 1 81 ? -0.059 -2.657 8.520 1.00 82.38 81 ILE A N 1
ATOM 640 C CA . ILE A 1 81 ? 0.719 -2.950 9.745 1.00 82.38 81 ILE A CA 1
ATOM 641 C C . ILE A 1 81 ? 2.106 -3.558 9.472 1.00 82.38 81 ILE A C 1
ATOM 643 O O . ILE A 1 81 ? 2.986 -3.480 10.325 1.00 82.38 81 ILE A O 1
ATOM 647 N N . LEU A 1 82 ? 2.305 -4.187 8.309 1.00 76.75 82 LEU A N 1
ATOM 648 C CA . LEU A 1 82 ? 3.602 -4.724 7.872 1.00 76.75 82 LEU A CA 1
ATOM 649 C C . LEU A 1 82 ? 4.473 -3.668 7.171 1.00 76.75 82 LEU A C 1
ATOM 651 O O . LEU A 1 82 ? 5.661 -3.897 6.970 1.00 76.75 82 LEU A O 1
ATOM 655 N N . ASP A 1 83 ? 3.885 -2.521 6.835 1.00 73.69 83 ASP A N 1
ATOM 656 C CA . ASP A 1 83 ? 4.495 -1.387 6.144 1.00 73.69 83 ASP A CA 1
ATOM 657 C C . ASP A 1 83 ? 4.463 -0.144 7.057 1.00 73.69 83 ASP A C 1
ATOM 659 O O . ASP A 1 83 ? 4.023 0.934 6.660 1.00 73.69 83 ASP A O 1
ATOM 663 N N . GLN A 1 84 ? 4.880 -0.307 8.325 1.00 65.62 84 GLN A N 1
ATOM 664 C CA . GLN A 1 84 ? 4.761 0.731 9.371 1.00 65.62 84 GLN A CA 1
ATOM 665 C C . GLN A 1 84 ? 5.536 2.016 9.070 1.00 65.62 84 GLN A C 1
ATOM 667 O O . GLN A 1 84 ? 5.295 3.035 9.703 1.00 65.62 84 GLN A O 1
ATOM 672 N N . SER A 1 85 ? 6.493 1.961 8.144 1.00 66.50 85 SER A N 1
ATOM 673 C CA . SER A 1 85 ? 7.258 3.121 7.685 1.00 66.50 85 SER A CA 1
ATOM 674 C C . SER A 1 85 ? 6.647 3.804 6.464 1.00 66.50 85 SER A C 1
ATOM 676 O O . SER A 1 85 ? 7.228 4.766 5.969 1.00 66.50 85 SER A O 1
ATOM 678 N N . SER A 1 86 ? 5.529 3.298 5.938 1.00 75.38 86 SER A N 1
ATOM 679 C CA . SER A 1 86 ? 4.850 3.931 4.814 1.00 75.38 86 SER A CA 1
ATOM 680 C C . SER A 1 86 ? 3.917 5.031 5.281 1.00 75.38 86 SER A C 1
ATOM 682 O O . SER A 1 86 ? 3.237 4.932 6.304 1.00 75.38 86 SER A O 1
ATOM 684 N N . LEU A 1 87 ? 3.766 6.025 4.415 1.00 80.62 87 LEU A N 1
ATOM 685 C CA . LEU A 1 87 ? 2.762 7.065 4.587 1.00 80.62 87 LEU A CA 1
ATOM 686 C C . LEU A 1 87 ? 1.339 6.488 4.665 1.00 80.62 87 LEU A C 1
ATOM 688 O O . LEU A 1 87 ? 0.461 7.127 5.239 1.00 80.62 87 LEU A O 1
ATOM 692 N N . ARG A 1 88 ? 1.102 5.276 4.129 1.00 84.19 88 ARG A N 1
ATOM 693 C CA . ARG A 1 88 ? -0.186 4.559 4.212 1.00 84.19 88 ARG A CA 1
ATOM 694 C C . ARG A 1 88 ? -0.526 4.164 5.637 1.00 84.19 88 ARG A C 1
ATOM 696 O O . ARG A 1 88 ? -1.644 4.415 6.085 1.00 84.19 88 ARG A O 1
ATOM 703 N N . TYR A 1 89 ? 0.444 3.596 6.348 1.00 87.12 89 TYR A N 1
ATOM 704 C CA . TYR A 1 89 ? 0.282 3.270 7.758 1.00 87.12 89 TYR A CA 1
ATOM 705 C C . TYR A 1 89 ? 0.025 4.530 8.590 1.00 87.12 89 TYR A C 1
ATOM 707 O O . TYR A 1 89 ? -0.920 4.552 9.377 1.00 87.12 89 TYR A O 1
ATOM 715 N N . ASP A 1 90 ? 0.791 5.596 8.355 1.00 88.62 90 ASP A N 1
ATOM 716 C CA . ASP A 1 90 ? 0.638 6.859 9.083 1.00 88.62 90 ASP A CA 1
ATOM 717 C C . ASP A 1 90 ? -0.723 7.525 8.833 1.00 88.62 90 ASP A C 1
ATOM 719 O O . ASP A 1 90 ? -1.383 7.974 9.775 1.00 88.62 90 ASP A O 1
ATOM 723 N N . ALA A 1 91 ? -1.178 7.569 7.576 1.00 88.50 91 ALA A N 1
ATOM 724 C CA . ALA A 1 91 ? -2.478 8.130 7.212 1.00 88.50 91 ALA A CA 1
ATOM 725 C C . ALA A 1 91 ? -3.630 7.348 7.858 1.00 88.50 91 ALA A C 1
ATOM 727 O O . ALA A 1 91 ? -4.497 7.941 8.504 1.00 88.50 91 ALA A O 1
ATOM 728 N N . TRP A 1 92 ? -3.600 6.017 7.757 1.00 92.25 92 TRP A N 1
ATOM 729 C CA . TRP A 1 92 ? -4.612 5.159 8.370 1.00 92.25 92 TRP A CA 1
ATOM 730 C C . TRP A 1 92 ? -4.626 5.300 9.896 1.00 92.25 92 TRP A C 1
ATOM 732 O O . TRP A 1 92 ? -5.682 5.492 10.506 1.00 92.25 92 TRP A O 1
ATOM 742 N N . LEU A 1 93 ? -3.449 5.276 10.531 1.00 92.81 93 LEU A N 1
ATOM 743 C CA . LEU A 1 93 ? -3.325 5.393 11.982 1.00 92.81 93 LEU A CA 1
ATOM 744 C C . LEU A 1 93 ? -3.825 6.753 12.486 1.00 92.81 93 LEU A C 1
ATOM 746 O O . LEU A 1 93 ? -4.493 6.809 13.520 1.00 92.81 93 LEU A O 1
ATOM 750 N N . SER A 1 94 ? -3.566 7.830 11.738 1.00 92.62 94 SER A N 1
ATOM 751 C CA . SER A 1 94 ? -4.073 9.167 12.056 1.00 92.62 94 SER A CA 1
ATOM 752 C C . SER A 1 94 ? -5.602 9.206 12.101 1.00 92.62 94 SER A C 1
ATOM 754 O O . SER A 1 94 ? -6.165 9.851 12.986 1.00 92.62 94 SER A O 1
ATOM 756 N N . GLY A 1 95 ? -6.278 8.520 11.177 1.00 93.25 95 GLY A N 1
ATOM 757 C CA . GLY A 1 95 ? -7.733 8.389 11.187 1.00 93.25 95 GLY A CA 1
ATOM 758 C C . GLY A 1 95 ? -8.243 7.551 12.356 1.00 93.25 95 GLY A C 1
ATOM 759 O O . GLY A 1 95 ? -9.139 7.971 13.087 1.00 93.25 95 GLY A O 1
ATOM 760 N N . TYR A 1 96 ? -7.619 6.394 12.582 1.00 93.75 96 TYR A N 1
ATOM 761 C CA . TYR A 1 96 ? -7.982 5.459 13.650 1.00 93.75 96 TYR A CA 1
ATOM 762 C C . TYR A 1 96 ? -7.877 6.064 15.055 1.00 93.75 96 TYR A C 1
ATOM 764 O O . TYR A 1 96 ? -8.688 5.754 15.925 1.00 93.75 96 TYR A O 1
ATOM 772 N N . GLN A 1 97 ? -6.906 6.952 15.285 1.00 93.19 97 GLN A N 1
ATOM 773 C CA . GLN A 1 97 ? -6.718 7.652 16.561 1.00 93.19 97 GLN A CA 1
ATOM 774 C C . GLN A 1 97 ? -7.702 8.811 16.785 1.00 93.19 97 GLN A C 1
ATOM 776 O O . GLN A 1 97 ? -7.810 9.303 17.907 1.00 93.19 97 GLN A O 1
ATOM 781 N N . SER A 1 98 ? -8.414 9.257 15.745 1.00 89.44 98 SER A N 1
ATOM 782 C CA . SER A 1 98 ? -9.400 10.344 15.815 1.00 89.44 98 SER A CA 1
ATOM 783 C C . SER A 1 98 ? -10.766 9.932 15.240 1.00 89.44 98 SER A C 1
ATOM 785 O O . SER A 1 98 ? -11.265 10.582 14.313 1.00 89.44 98 SER A O 1
ATOM 787 N N . PRO A 1 99 ? -11.411 8.874 15.776 1.00 72.50 99 PRO A N 1
ATOM 788 C CA . PRO A 1 99 ? -12.718 8.440 15.307 1.00 72.50 99 PRO A CA 1
ATOM 789 C C . PRO A 1 99 ? -13.780 9.426 15.811 1.00 72.50 99 PRO A C 1
ATOM 791 O O . PRO A 1 99 ? -14.325 9.263 16.900 1.00 72.50 99 PRO A O 1
ATOM 794 N N . GLY A 1 100 ? -14.046 10.495 15.055 1.00 65.56 100 GLY A N 1
ATOM 795 C CA . GLY A 1 100 ? -15.118 11.440 15.399 1.00 65.56 100 GLY A CA 1
ATOM 796 C C . GLY A 1 100 ? -14.911 12.918 15.074 1.00 65.56 100 GLY A C 1
ATOM 797 O O . GLY A 1 100 ? -15.693 13.726 15.564 1.00 65.56 100 GLY A O 1
ATOM 798 N N . ALA A 1 101 ? -13.923 13.311 14.267 1.00 55.94 101 ALA A N 1
ATOM 799 C CA . ALA A 1 101 ? -13.898 14.674 13.727 1.00 55.94 101 ALA A CA 1
ATOM 800 C C . ALA A 1 101 ? -14.885 14.787 12.546 1.00 55.94 101 ALA A C 1
ATOM 802 O O . ALA A 1 101 ? -14.498 14.588 11.393 1.00 55.94 101 ALA A O 1
ATOM 803 N N . GLN A 1 102 ? -16.164 15.021 12.857 1.00 50.31 102 GLN A N 1
ATOM 804 C CA . GLN A 1 102 ? -17.119 15.667 11.947 1.00 50.31 102 GLN A CA 1
ATOM 805 C C . GLN A 1 102 ? -17.033 17.183 12.109 1.00 50.31 102 GLN A C 1
ATOM 807 O O . GLN A 1 102 ? -16.858 17.636 13.264 1.00 50.31 102 GLN A O 1
#

Organism: NCBI:txid393664

pLDDT: mean 81.66, std 11.12, range [46.06, 94.56]

Foldseek 3Di:
DDDDVVNLQVLLVQLLVCLVVVHDLVPNPCPPPPDVSSNVSSVNSVCCNQQVDDPVNLVVLLCQLLVCLVVVHDLVPQPCPVVCVTSSVVSSPNSVVDNDDD

Secondary structure (DSSP, 8-state):
----HHHHHHHHHHHHHHHHTT--GGG-TTTT-S-HHHHHHHHHHHHHHHHS--HHHHHHHHHHHHHHHHTT--GGG-TTTT-TTSHHHHHHHHHHT-TT--